Protein AF-A0A6F9B0Q9-F1 (afdb_monomer_lite)

pLDDT: mean 73.8, std 18.07, range [35.25, 91.25]

Secondary structure (DSSP, 8-state):
------------------TT--S-HHHHHHHHHHS-GGGHHHHHHHTT--HHHHHHHHT-TT--HHHHHHHHHHHHHHSTT--HHHHHHHHHHTT-HHHHHHHHHHHHHHHHHHHHHTTSSS-----------

Structure (mmCIF, N/CA/C/O backbone):
data_AF-A0A6F9B0Q9-F1
#
_entry.id   AF-A0A6F9B0Q9-F1
#
loop_
_atom_site.group_PDB
_atom_site.id
_atom_site.type_symbol
_atom_site.label_atom_id
_atom_site.label_alt_id
_atom_site.label_comp_id
_atom_site.label_asym_id
_atom_site.label_entity_id
_atom_site.label_seq_id
_atom_site.pd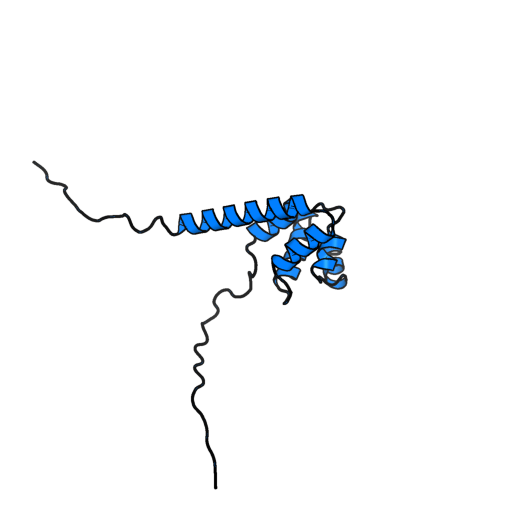bx_PDB_ins_code
_atom_site.Cartn_x
_atom_site.Cartn_y
_atom_site.Cartn_z
_atom_site.occupancy
_atom_site.B_iso_or_equiv
_atom_site.auth_seq_id
_atom_site.auth_comp_id
_atom_site.auth_asym_id
_atom_site.auth_atom_id
_atom_site.pdbx_PDB_model_num
ATOM 1 N N . MET A 1 1 ? -54.935 -22.587 -15.306 1.00 38.97 1 MET A N 1
ATOM 2 C CA . MET A 1 1 ? -53.515 -22.990 -15.355 1.00 38.97 1 MET A CA 1
ATOM 3 C C . MET A 1 1 ? -52.689 -21.722 -15.354 1.00 38.97 1 MET A C 1
ATOM 5 O O . MET A 1 1 ? -53.060 -20.771 -16.025 1.00 38.97 1 MET A O 1
ATOM 9 N N . SER A 1 2 ? -51.695 -21.694 -14.479 1.00 49.94 2 SER A N 1
ATOM 10 C CA . SER A 1 2 ? -50.863 -20.559 -14.080 1.00 49.94 2 SER A CA 1
ATOM 11 C C . SER A 1 2 ? -50.251 -19.792 -15.252 1.00 49.94 2 SER A C 1
ATOM 13 O O . SER A 1 2 ? -49.892 -20.426 -16.235 1.00 49.94 2 SER A O 1
ATOM 15 N N . PHE A 1 3 ? -50.018 -18.486 -15.082 1.00 36.66 3 PHE A N 1
ATOM 16 C CA . PHE A 1 3 ? -48.670 -17.908 -15.208 1.00 36.66 3 PHE A CA 1
ATOM 17 C C . PHE A 1 3 ? -48.650 -16.441 -14.729 1.00 36.66 3 PHE A C 1
ATOM 19 O O . PHE A 1 3 ? -49.258 -15.567 -15.338 1.00 36.66 3 PHE A O 1
ATOM 26 N N . PHE A 1 4 ? -47.938 -16.182 -13.626 1.00 43.59 4 PHE A N 1
ATOM 27 C CA . PHE A 1 4 ? -47.299 -14.881 -13.355 1.00 43.59 4 PHE A CA 1
ATOM 28 C C . PHE A 1 4 ? -46.273 -14.605 -14.468 1.00 43.59 4 PHE A C 1
ATOM 30 O O . PHE A 1 4 ? -45.695 -15.571 -14.970 1.00 43.59 4 PHE A O 1
ATOM 37 N N . PRO A 1 5 ? -46.007 -13.345 -14.866 1.00 49.09 5 PRO A N 1
ATOM 38 C CA . PRO A 1 5 ? -44.968 -12.526 -14.200 1.00 49.09 5 PRO A CA 1
ATOM 39 C C . PRO A 1 5 ? -45.280 -11.006 -14.306 1.00 49.09 5 PRO A C 1
ATOM 41 O O . PRO A 1 5 ? -46.265 -10.626 -14.919 1.00 49.09 5 PRO A O 1
ATOM 44 N N . ALA A 1 6 ? -44.560 -10.006 -13.805 1.00 41.78 6 ALA A N 1
ATOM 45 C CA . ALA A 1 6 ? -43.428 -9.804 -12.909 1.00 41.78 6 ALA A CA 1
ATOM 46 C C . ALA A 1 6 ? -43.454 -8.289 -12.584 1.00 41.78 6 ALA A C 1
ATOM 48 O O . ALA A 1 6 ? -43.570 -7.469 -13.491 1.00 41.78 6 ALA A O 1
ATOM 49 N N . PHE A 1 7 ? -43.324 -7.906 -11.316 1.00 43.19 7 PHE A N 1
ATOM 50 C CA . PHE A 1 7 ? -42.788 -6.596 -10.914 1.00 43.19 7 PHE A CA 1
ATOM 51 C C . PHE A 1 7 ? -41.379 -6.843 -10.348 1.00 43.19 7 PHE A C 1
ATOM 53 O O . PHE A 1 7 ? -41.145 -7.922 -9.804 1.00 43.19 7 PHE A O 1
ATOM 60 N N . PRO A 1 8 ? -40.479 -5.851 -10.291 1.00 48.47 8 PRO A N 1
ATOM 61 C CA . PRO A 1 8 ? -40.206 -4.790 -11.254 1.00 48.47 8 PRO A CA 1
ATOM 62 C C . PRO A 1 8 ? -38.716 -4.810 -11.643 1.00 48.47 8 PRO A C 1
ATOM 64 O O . PRO A 1 8 ? -37.844 -4.843 -10.777 1.00 48.47 8 PRO A O 1
ATOM 67 N N . LEU A 1 9 ? -38.378 -4.677 -12.924 1.00 39.47 9 LEU A N 1
ATOM 68 C CA . LEU A 1 9 ? -37.026 -4.227 -13.264 1.00 39.47 9 LEU A CA 1
ATOM 69 C C . LEU A 1 9 ? -37.018 -2.704 -13.170 1.00 39.47 9 LEU A C 1
ATOM 71 O O . LEU A 1 9 ? -37.205 -1.995 -14.154 1.00 39.47 9 LEU A O 1
ATOM 75 N N . SER A 1 10 ? -36.811 -2.208 -11.948 1.00 46.41 10 SER A N 1
ATOM 76 C CA . SER A 1 10 ? -36.235 -0.883 -11.738 1.00 46.41 10 SER A CA 1
ATOM 77 C C . SER A 1 10 ? -34.803 -0.928 -12.264 1.00 46.41 10 SER A C 1
ATOM 79 O O . SER A 1 10 ? -33.835 -1.050 -11.519 1.00 46.41 10 SER A O 1
ATOM 81 N N . SER A 1 11 ? -34.655 -0.882 -13.584 1.00 45.56 11 SER A N 1
ATOM 82 C CA . SER A 1 11 ? -33.401 -0.531 -14.226 1.00 45.56 11 SER A CA 1
ATOM 83 C C . SER A 1 11 ? -33.267 0.986 -14.155 1.00 45.56 11 SER A C 1
ATOM 85 O O . SER A 1 11 ? -33.261 1.675 -15.174 1.00 45.56 11 SER A O 1
ATOM 87 N N . SER A 1 12 ? -33.155 1.518 -12.935 1.00 41.91 12 SER A N 1
ATOM 88 C CA . SER A 1 12 ? -32.348 2.715 -12.765 1.00 41.91 12 SER A CA 1
ATOM 89 C C . SER A 1 12 ? -30.922 2.242 -12.991 1.00 41.91 12 SER A C 1
ATOM 91 O O . SER A 1 12 ? -30.249 1.773 -12.081 1.00 41.91 12 SER A O 1
ATOM 93 N N . VAL A 1 13 ? -30.522 2.216 -14.260 1.00 53.50 13 VAL A N 1
ATOM 94 C CA . VAL A 1 13 ? -29.119 2.174 -14.632 1.00 53.50 13 VAL A CA 1
ATOM 95 C C . VAL A 1 13 ? -28.650 3.601 -14.383 1.00 53.50 13 VAL A C 1
ATOM 97 O O . VAL A 1 13 ? -28.965 4.474 -15.201 1.00 53.50 13 VAL A O 1
ATOM 100 N N . PRO A 1 14 ? -27.956 3.912 -13.272 1.00 43.44 14 PRO A N 1
ATOM 101 C CA . PRO A 1 14 ? -27.186 5.132 -13.254 1.00 43.44 14 PRO A CA 1
ATOM 102 C C . PRO A 1 14 ? -26.183 5.001 -14.396 1.00 43.44 14 PRO A C 1
ATOM 104 O O . PRO A 1 14 ? -25.298 4.147 -14.406 1.00 43.44 14 PRO A O 1
ATOM 107 N N . ARG A 1 15 ? -26.402 5.829 -15.415 1.00 38.91 15 ARG A N 1
ATOM 108 C CA . ARG A 1 15 ? -25.415 6.203 -16.417 1.00 38.91 15 ARG A CA 1
ATOM 109 C C . ARG A 1 15 ? -24.051 6.333 -15.737 1.00 38.91 15 ARG A C 1
ATOM 111 O O . ARG A 1 15 ? -23.873 7.259 -14.957 1.00 38.91 15 ARG A O 1
ATOM 118 N N . GLN A 1 16 ? -23.142 5.405 -16.043 1.00 43.97 16 GLN A N 1
ATOM 119 C CA . GLN A 1 16 ? -21.699 5.633 -16.185 1.00 43.97 16 GLN A CA 1
ATOM 120 C C . GLN A 1 16 ? -21.133 6.674 -15.199 1.00 43.97 16 GLN A C 1
ATOM 122 O O . GLN A 1 16 ? -20.600 7.698 -15.613 1.00 43.97 16 GLN A O 1
ATOM 127 N N . ASN A 1 17 ? -21.298 6.453 -13.895 1.00 35.25 17 ASN A N 1
ATOM 128 C CA . ASN A 1 17 ? -20.719 7.323 -12.881 1.00 35.25 17 ASN A CA 1
ATOM 129 C C . ASN A 1 17 ? -19.518 6.601 -12.286 1.00 35.25 17 ASN A C 1
ATOM 131 O O . ASN A 1 17 ? -19.690 5.867 -11.323 1.00 35.25 17 ASN A O 1
ATOM 135 N N . THR A 1 18 ? -18.349 6.763 -12.915 1.00 45.03 18 THR A N 1
ATOM 136 C CA . THR A 1 18 ? -17.032 6.724 -12.246 1.00 45.03 18 THR A CA 1
ATOM 137 C C . THR A 1 18 ? -16.857 5.616 -11.199 1.00 45.03 18 THR A C 1
ATOM 139 O O . THR A 1 18 ? -16.293 5.805 -10.126 1.00 45.03 18 THR A O 1
ATOM 142 N N . GLN A 1 19 ? -17.379 4.434 -11.498 1.00 37.66 19 GLN A N 1
ATOM 143 C CA . GLN A 1 19 ? -17.104 3.221 -10.759 1.00 37.66 19 GLN A CA 1
ATOM 144 C C . GLN A 1 19 ? -15.667 2.852 -11.163 1.00 37.66 19 GLN A C 1
ATOM 146 O O . GLN A 1 19 ? -15.366 2.895 -12.348 1.00 37.66 19 GLN A O 1
ATOM 151 N N . GLU A 1 20 ? -14.791 2.503 -10.218 1.00 44.31 20 GLU A N 1
ATOM 152 C CA . GLU A 1 20 ? -13.460 1.889 -10.453 1.00 44.31 20 GLU A CA 1
ATOM 153 C C . GLU A 1 20 ? -12.183 2.754 -10.360 1.00 44.31 20 GLU A C 1
ATOM 155 O O . GLU A 1 20 ? -11.095 2.221 -10.558 1.00 44.31 20 GLU A O 1
ATOM 160 N N . GLU A 1 21 ? -12.221 3.995 -9.863 1.00 51.00 21 GLU A N 1
ATOM 161 C CA . GLU A 1 21 ? -11.117 4.444 -8.986 1.00 51.00 21 GLU A CA 1
ATOM 162 C C . GLU A 1 21 ? -11.496 4.084 -7.550 1.00 51.00 21 GLU A C 1
ATOM 164 O O . GLU A 1 21 ? -11.835 4.931 -6.730 1.00 51.00 21 GLU A O 1
ATOM 169 N N . ARG A 1 22 ? -11.492 2.775 -7.246 1.00 64.31 22 ARG A N 1
ATOM 170 C CA . ARG A 1 22 ? -11.816 2.257 -5.903 1.00 64.31 22 ARG A CA 1
ATOM 171 C C . ARG A 1 22 ? -10.957 2.921 -4.816 1.00 64.31 22 ARG A C 1
ATOM 173 O O . ARG A 1 22 ? -11.384 3.009 -3.671 1.00 64.31 22 ARG A O 1
ATOM 180 N N . TRP A 1 23 ? -9.776 3.415 -5.195 1.00 78.25 23 TRP A N 1
ATOM 181 C CA . TRP A 1 23 ? -8.855 4.138 -4.332 1.00 78.25 23 TRP A CA 1
ATOM 182 C C . TRP A 1 23 ? -8.335 5.402 -5.038 1.00 78.25 23 TRP A C 1
ATOM 184 O O . TRP A 1 23 ? -7.853 5.292 -6.167 1.00 78.25 23 TRP A O 1
ATOM 194 N N . PRO A 1 24 ? -8.384 6.584 -4.391 1.00 82.44 24 PRO A N 1
ATOM 195 C CA . PRO A 1 24 ? -7.812 7.812 -4.938 1.00 82.44 24 PRO A CA 1
ATOM 196 C C . PRO A 1 24 ? -6.311 7.662 -5.199 1.00 82.44 24 PRO A C 1
ATOM 198 O O . PRO A 1 24 ? -5.605 7.043 -4.400 1.00 82.44 24 PRO A O 1
ATOM 201 N N . ALA A 1 25 ? -5.786 8.320 -6.236 1.00 85.00 25 ALA A N 1
ATOM 202 C CA . ALA A 1 25 ? -4.346 8.330 -6.512 1.00 85.00 25 ALA A CA 1
ATOM 203 C C . ALA A 1 25 ? -3.518 8.741 -5.280 1.00 85.00 25 ALA A C 1
ATOM 205 O O . ALA A 1 25 ? -2.493 8.127 -4.990 1.00 85.00 25 ALA A O 1
ATOM 206 N N . THR A 1 26 ? -3.998 9.712 -4.497 1.00 86.75 26 THR A N 1
ATOM 207 C CA . THR A 1 26 ? -3.345 10.158 -3.257 1.00 86.75 26 THR A CA 1
ATOM 208 C C . THR A 1 26 ? -3.198 9.038 -2.226 1.00 86.75 26 THR A C 1
ATOM 210 O O . THR A 1 26 ? -2.163 8.953 -1.571 1.00 86.75 26 THR A O 1
ATOM 213 N N . VAL A 1 27 ? -4.187 8.143 -2.123 1.00 87.56 27 VAL A N 1
ATOM 214 C CA . VAL A 1 27 ? -4.138 6.967 -1.239 1.00 87.56 27 VAL A CA 1
ATOM 215 C C . VAL A 1 27 ? -3.079 5.984 -1.723 1.00 87.56 27 VAL A C 1
ATOM 217 O O . VAL A 1 27 ? -2.268 5.515 -0.930 1.00 87.56 27 VAL A O 1
ATOM 220 N N . LEU A 1 28 ? -3.028 5.720 -3.031 1.00 88.75 28 LEU A N 1
ATOM 221 C CA . LEU A 1 28 ? -2.018 4.833 -3.613 1.00 88.75 28 LEU A CA 1
ATOM 222 C C . LEU A 1 28 ? -0.602 5.377 -3.379 1.00 88.75 28 LEU A C 1
ATOM 224 O O . LEU A 1 28 ? 0.273 4.638 -2.938 1.00 88.75 28 LEU A O 1
ATOM 228 N N . TYR A 1 29 ? -0.377 6.675 -3.595 1.00 89.12 29 TYR A N 1
ATOM 229 C CA . TYR A 1 29 ? 0.918 7.301 -3.322 1.00 89.12 29 TYR A CA 1
ATOM 230 C C . TYR A 1 29 ? 1.290 7.295 -1.840 1.00 89.12 29 TYR A C 1
ATOM 232 O O . TYR A 1 29 ? 2.469 7.133 -1.529 1.00 89.12 29 TYR A O 1
ATOM 240 N N . ALA A 1 30 ? 0.320 7.453 -0.935 1.00 90.69 30 ALA A N 1
ATOM 241 C CA . ALA A 1 30 ? 0.567 7.312 0.495 1.00 90.69 30 ALA A CA 1
ATOM 242 C C . ALA A 1 30 ? 1.080 5.899 0.809 1.00 90.69 30 ALA A C 1
ATOM 244 O O . ALA A 1 30 ? 2.142 5.758 1.404 1.00 90.69 30 ALA A O 1
ATOM 245 N N . ILE A 1 31 ? 0.428 4.852 0.291 1.00 89.88 31 ILE A N 1
ATOM 246 C CA . ILE A 1 31 ? 0.884 3.463 0.474 1.00 89.88 31 ILE A CA 1
ATOM 247 C C . ILE A 1 31 ? 2.312 3.272 -0.068 1.00 89.88 31 ILE A C 1
ATOM 249 O O . ILE A 1 31 ? 3.151 2.690 0.612 1.00 89.88 31 ILE A O 1
ATOM 253 N N . ILE A 1 32 ? 2.627 3.792 -1.259 1.00 90.31 32 ILE A N 1
ATOM 254 C CA . ILE A 1 32 ? 3.979 3.684 -1.849 1.00 90.31 32 ILE A CA 1
ATOM 255 C C . ILE A 1 32 ? 5.039 4.347 -0.964 1.00 90.31 32 ILE A C 1
ATOM 257 O O . ILE A 1 32 ? 6.153 3.839 -0.856 1.00 90.31 32 ILE A O 1
ATOM 261 N N . LYS A 1 33 ? 4.712 5.487 -0.349 1.00 88.94 33 LYS A N 1
ATOM 262 C CA . LYS A 1 33 ? 5.636 6.214 0.531 1.00 88.94 33 LYS A CA 1
ATOM 263 C C . LYS A 1 33 ? 5.872 5.487 1.849 1.00 88.94 33 LYS A C 1
ATOM 265 O O . LYS A 1 33 ? 7.006 5.463 2.319 1.00 88.94 33 LYS A O 1
ATOM 270 N N . GLU A 1 34 ? 4.828 4.887 2.411 1.00 89.00 34 GLU A N 1
ATOM 271 C CA . GLU A 1 34 ? 4.909 4.201 3.700 1.00 89.00 34 GLU A CA 1
ATOM 272 C C . GLU A 1 34 ? 5.543 2.804 3.592 1.00 89.00 34 GLU A C 1
ATOM 274 O O . GLU A 1 34 ? 6.167 2.330 4.545 1.00 89.00 34 GLU A O 1
ATOM 279 N N . VAL A 1 35 ? 5.422 2.123 2.444 1.00 87.88 35 VAL A N 1
ATOM 280 C CA . VAL A 1 35 ? 5.928 0.752 2.270 1.00 87.88 35 VAL A CA 1
ATOM 281 C C . VAL A 1 35 ? 7.357 0.731 1.712 1.00 87.88 35 VAL A C 1
ATOM 283 O O . VAL A 1 35 ? 7.609 1.189 0.597 1.00 87.88 35 VAL A O 1
ATOM 286 N N . PRO A 1 36 ? 8.323 0.111 2.416 1.00 85.31 36 PRO A N 1
ATOM 287 C CA . PRO A 1 36 ? 9.700 0.039 1.948 1.00 85.31 36 PRO A CA 1
ATOM 288 C C . PRO A 1 36 ? 9.851 -0.879 0.726 1.00 85.31 36 PRO A C 1
ATOM 290 O O . PRO A 1 36 ? 9.427 -2.037 0.732 1.00 85.31 36 PRO A O 1
ATOM 293 N N . LEU A 1 37 ? 10.594 -0.412 -0.285 1.00 82.56 37 LEU A N 1
ATOM 294 C CA . LEU A 1 37 ? 10.771 -1.126 -1.561 1.00 82.56 37 LEU A CA 1
ATOM 295 C C . LEU A 1 37 ? 11.375 -2.526 -1.411 1.00 82.56 37 LEU A C 1
ATOM 297 O O . LEU A 1 37 ? 11.072 -3.421 -2.196 1.00 82.56 37 LEU A O 1
ATOM 301 N N . ARG A 1 38 ? 12.198 -2.732 -0.373 1.00 83.44 38 ARG A N 1
ATOM 302 C CA . ARG A 1 38 ? 12.819 -4.031 -0.064 1.00 83.44 38 ARG A CA 1
ATOM 303 C C . ARG A 1 38 ? 11.791 -5.129 0.204 1.00 83.44 38 ARG A C 1
ATOM 305 O O . ARG A 1 38 ? 12.075 -6.286 -0.076 1.00 83.44 38 ARG A O 1
ATOM 312 N N . ARG A 1 39 ? 10.621 -4.771 0.744 1.00 84.88 39 ARG A N 1
ATOM 313 C CA . ARG A 1 39 ? 9.553 -5.714 1.103 1.00 84.88 39 ARG A CA 1
ATOM 314 C C . ARG A 1 39 ? 8.309 -5.583 0.214 1.00 84.88 39 ARG A C 1
ATOM 316 O O . ARG A 1 39 ? 7.308 -6.247 0.448 1.00 84.88 39 ARG A O 1
ATOM 323 N N . TRP A 1 40 ? 8.375 -4.776 -0.843 1.00 85.00 40 TRP A N 1
ATOM 324 C CA . TRP A 1 40 ? 7.244 -4.480 -1.727 1.00 85.00 40 TRP A CA 1
ATOM 325 C C . TRP A 1 40 ? 6.607 -5.726 -2.364 1.00 85.00 40 TRP A C 1
ATOM 327 O O . TRP A 1 40 ? 5.387 -5.858 -2.392 1.00 85.00 40 TRP A O 1
ATOM 337 N N . LYS A 1 41 ? 7.425 -6.678 -2.831 1.00 84.19 41 LYS A N 1
ATOM 338 C CA . LYS A 1 41 ? 6.923 -7.919 -3.449 1.00 84.19 41 LYS A CA 1
ATOM 339 C C . LYS A 1 41 ? 6.157 -8.799 -2.460 1.00 84.19 41 LYS A C 1
ATOM 341 O O . LYS A 1 41 ? 5.129 -9.365 -2.811 1.00 84.19 41 LYS A O 1
ATOM 346 N N . GLU A 1 42 ? 6.644 -8.891 -1.224 1.00 88.31 42 GLU A N 1
ATOM 347 C CA . GLU A 1 42 ? 5.977 -9.637 -0.152 1.00 88.31 42 GLU A CA 1
ATOM 348 C C . GLU A 1 42 ? 4.631 -8.991 0.202 1.00 88.31 42 GLU A C 1
ATOM 350 O O . GLU A 1 42 ? 3.616 -9.679 0.279 1.00 88.31 42 GLU A O 1
ATOM 355 N N . PHE A 1 43 ? 4.604 -7.660 0.299 1.00 89.25 43 PHE A N 1
ATOM 356 C CA . PHE A 1 43 ? 3.384 -6.892 0.535 1.00 89.25 43 PHE A CA 1
ATOM 357 C C . PHE A 1 43 ? 2.320 -7.130 -0.547 1.00 89.25 43 PHE A C 1
ATOM 359 O O . PHE A 1 43 ? 1.176 -7.452 -0.238 1.00 89.25 43 PHE A O 1
ATOM 366 N N . LEU A 1 44 ? 2.693 -7.048 -1.825 1.00 87.06 44 LEU A N 1
ATOM 367 C CA . LEU A 1 44 ? 1.767 -7.281 -2.939 1.00 87.06 44 LEU A CA 1
ATOM 368 C C . LEU A 1 44 ? 1.227 -8.712 -2.986 1.00 87.06 44 LEU A C 1
ATOM 370 O O . LEU A 1 44 ? 0.068 -8.927 -3.342 1.00 87.06 44 LEU A O 1
ATOM 374 N N . ARG A 1 45 ? 2.049 -9.687 -2.591 1.00 86.94 45 ARG A N 1
ATOM 375 C CA . ARG A 1 45 ? 1.625 -11.082 -2.481 1.00 86.94 45 ARG A CA 1
ATOM 376 C C . ARG A 1 45 ? 0.558 -11.263 -1.400 1.00 86.94 45 ARG A C 1
ATOM 378 O O . ARG A 1 45 ? -0.389 -12.014 -1.614 1.00 86.94 45 ARG A O 1
ATOM 385 N N . LEU A 1 46 ? 0.674 -10.550 -0.275 1.00 88.25 46 LEU A N 1
ATOM 386 C CA . LEU A 1 46 ? -0.355 -10.527 0.776 1.00 88.25 46 LEU A CA 1
ATOM 387 C C . LEU A 1 46 ? -1.643 -9.848 0.302 1.00 88.25 46 LEU A C 1
ATOM 389 O O . LEU A 1 46 ? -2.734 -10.321 0.603 1.00 88.25 46 LEU A O 1
ATOM 393 N N . LEU A 1 47 ? -1.520 -8.809 -0.524 1.00 86.69 47 LEU A N 1
ATOM 394 C CA . LEU A 1 47 ? -2.646 -8.171 -1.207 1.00 86.69 47 LEU A CA 1
ATOM 395 C C . LEU A 1 47 ? -3.279 -9.036 -2.315 1.00 86.69 47 LEU A C 1
ATOM 397 O O . LEU A 1 47 ? -4.163 -8.569 -3.033 1.00 86.69 47 LEU A O 1
ATOM 401 N N . SER A 1 48 ? -2.846 -10.294 -2.464 1.00 84.19 48 SER A N 1
ATOM 402 C CA . SER A 1 48 ? -3.307 -11.231 -3.494 1.00 84.19 48 SER A CA 1
ATOM 403 C C . SER A 1 48 ? -3.125 -10.713 -4.925 1.00 84.19 48 SER A C 1
ATOM 405 O O . SER A 1 48 ? -3.873 -11.091 -5.829 1.00 84.19 48 SER A O 1
ATOM 407 N N . VAL A 1 49 ? -2.116 -9.866 -5.158 1.00 82.38 49 VAL A N 1
ATOM 408 C CA . VAL A 1 49 ? -1.722 -9.479 -6.514 1.00 82.38 49 VAL A CA 1
ATOM 409 C C . VAL A 1 49 ? -0.916 -10.632 -7.112 1.00 82.38 49 VAL A C 1
ATOM 411 O O . VAL A 1 49 ? 0.137 -10.975 -6.571 1.00 82.38 49 VAL A O 1
ATOM 414 N N 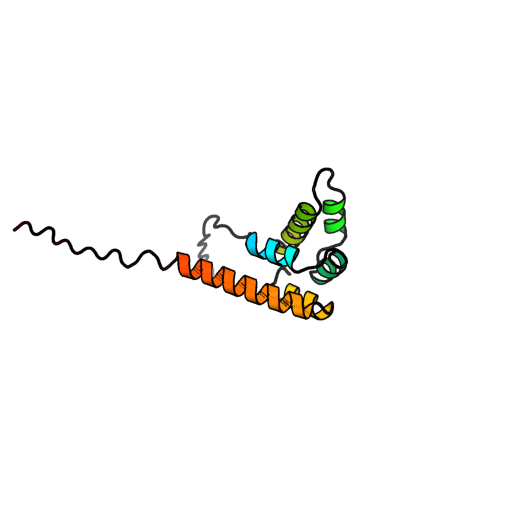. PRO A 1 50 ? -1.382 -11.266 -8.201 1.00 79.94 50 PRO A N 1
ATOM 415 C CA . PRO A 1 50 ? -0.705 -12.429 -8.758 1.00 79.94 50 PRO A CA 1
ATOM 416 C C . PRO A 1 50 ? 0.670 -12.043 -9.310 1.00 79.94 50 PRO A C 1
ATOM 418 O O . PRO A 1 50 ? 0.786 -11.055 -10.041 1.00 79.94 50 PRO A O 1
ATOM 421 N N . ASP A 1 51 ? 1.688 -12.868 -9.045 1.00 81.19 51 ASP A N 1
ATOM 422 C CA . ASP A 1 51 ? 3.069 -12.637 -9.496 1.00 81.19 51 ASP A CA 1
ATOM 423 C C . ASP A 1 51 ? 3.138 -12.387 -11.007 1.00 81.19 51 ASP A C 1
ATOM 425 O O . ASP A 1 51 ? 3.816 -11.470 -11.450 1.00 81.19 51 ASP A O 1
ATOM 429 N N . ARG A 1 52 ? 2.309 -13.086 -11.793 1.00 82.94 52 ARG A N 1
ATOM 430 C CA . ARG A 1 52 ? 2.193 -12.885 -13.246 1.00 82.94 52 ARG A CA 1
ATOM 431 C C . ARG A 1 52 ? 1.884 -11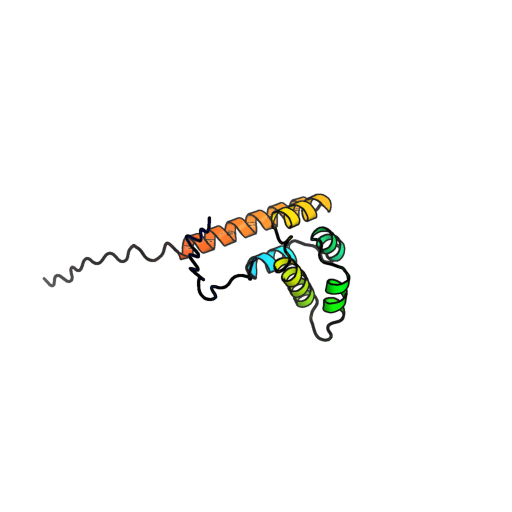.430 -13.636 1.00 82.94 52 ARG A C 1
ATOM 433 O O . ARG A 1 52 ? 2.339 -10.962 -14.678 1.00 82.94 52 ARG A O 1
ATOM 440 N N . GLN A 1 53 ? 1.066 -10.721 -12.855 1.00 81.50 53 GLN A N 1
ATOM 441 C CA . GLN A 1 53 ? 0.777 -9.306 -13.105 1.00 81.50 53 GLN A CA 1
ATOM 442 C C . GLN A 1 53 ? 1.930 -8.404 -12.658 1.00 81.50 53 GLN A C 1
ATOM 444 O O . GLN A 1 53 ? 2.243 -7.440 -13.354 1.00 81.50 53 GLN A O 1
ATOM 449 N N . LEU A 1 54 ? 2.594 -8.745 -11.552 1.00 83.06 54 LEU A N 1
ATOM 450 C CA . LEU A 1 54 ? 3.783 -8.036 -11.076 1.00 83.06 54 LEU A CA 1
ATOM 451 C C . LEU A 1 54 ? 4.925 -8.124 -12.089 1.00 83.06 54 LEU A C 1
ATOM 453 O O . LEU A 1 54 ? 5.468 -7.097 -12.485 1.00 83.06 54 LEU A O 1
ATOM 457 N N . GLU A 1 55 ? 5.215 -9.329 -12.576 1.00 85.38 55 GLU A N 1
ATOM 458 C CA . GLU A 1 55 ? 6.228 -9.591 -13.598 1.00 85.38 55 GLU A CA 1
ATOM 459 C C . GLU A 1 55 ? 5.956 -8.787 -14.870 1.00 85.38 55 GLU A C 1
ATOM 461 O O . GLU A 1 55 ? 6.872 -8.206 -15.444 1.00 85.38 55 GLU A O 1
ATOM 466 N N . ARG A 1 56 ? 4.688 -8.682 -15.291 1.00 85.88 56 ARG A N 1
ATOM 467 C CA . ARG A 1 56 ? 4.307 -7.898 -16.472 1.00 85.88 56 ARG A CA 1
ATOM 468 C C . ARG A 1 56 ? 4.622 -6.407 -16.315 1.00 85.88 56 ARG A C 1
ATOM 470 O O . ARG A 1 56 ? 5.089 -5.802 -17.273 1.00 85.88 56 ARG A O 1
ATOM 477 N N . VAL A 1 57 ? 4.378 -5.834 -15.135 1.00 85.38 57 VAL A N 1
ATOM 478 C CA . VAL A 1 57 ? 4.699 -4.427 -14.828 1.00 85.38 57 VAL A CA 1
ATOM 479 C C . VAL A 1 57 ? 6.211 -4.226 -14.655 1.00 85.38 57 VAL A C 1
ATOM 481 O O . VAL A 1 57 ? 6.758 -3.204 -15.064 1.00 85.38 57 VAL A O 1
ATOM 484 N N . GLU A 1 58 ? 6.927 -5.199 -14.082 1.00 82.88 58 GLU A N 1
ATOM 485 C CA . GLU A 1 58 ? 8.392 -5.148 -13.967 1.00 82.88 58 GLU A CA 1
ATOM 486 C C . GLU A 1 58 ? 9.090 -5.182 -15.327 1.00 82.88 58 GLU A C 1
ATOM 488 O O . GLU A 1 58 ? 10.061 -4.450 -15.532 1.00 82.88 58 GLU A O 1
ATOM 493 N N . LEU A 1 59 ? 8.568 -5.989 -16.252 1.00 83.12 59 LEU A N 1
ATOM 494 C CA . LEU A 1 59 ? 9.083 -6.141 -17.608 1.00 83.12 59 LEU A CA 1
ATOM 495 C C . LEU A 1 59 ? 8.755 -4.957 -18.523 1.00 83.12 59 LEU A C 1
ATOM 497 O O . LEU A 1 59 ? 9.279 -4.924 -19.635 1.00 83.12 59 LEU A O 1
ATOM 501 N N . GLU A 1 60 ? 7.926 -3.995 -18.095 1.00 81.75 60 GLU A N 1
ATOM 502 C CA . GLU A 1 60 ? 7.605 -2.840 -18.933 1.00 81.75 60 GLU A CA 1
ATOM 503 C C . GLU A 1 60 ? 8.845 -1.933 -19.101 1.00 81.75 60 GLU A C 1
ATOM 505 O O . GLU A 1 60 ? 9.365 -1.375 -18.116 1.00 81.75 60 GLU A O 1
ATOM 510 N N . PRO A 1 61 ? 9.377 -1.804 -20.333 1.00 70.38 61 PRO A N 1
ATOM 511 C CA . PRO A 1 61 ? 10.584 -1.035 -20.579 1.00 70.38 61 PRO A CA 1
ATOM 512 C C . PRO A 1 61 ? 10.270 0.465 -20.577 1.00 70.38 61 PRO A C 1
ATOM 514 O O . PRO A 1 61 ? 9.314 0.916 -21.196 1.00 70.38 61 PRO A O 1
ATOM 517 N N . GLY A 1 62 ? 11.113 1.260 -19.915 1.00 77.56 62 GLY A N 1
ATOM 518 C CA . GLY A 1 62 ? 10.990 2.726 -19.897 1.00 77.56 62 GLY A CA 1
ATOM 519 C C . GLY A 1 62 ? 10.223 3.306 -18.706 1.00 77.56 62 GLY A C 1
ATOM 520 O O . GLY A 1 62 ? 10.201 4.522 -18.541 1.00 77.56 62 GLY A O 1
ATOM 521 N N . ILE A 1 63 ? 9.669 2.464 -17.830 1.00 81.88 63 ILE A N 1
ATOM 522 C CA . ILE A 1 63 ? 8.967 2.912 -16.623 1.00 81.88 63 ILE A CA 1
ATOM 523 C C . ILE A 1 63 ? 9.920 2.992 -15.418 1.00 81.88 63 ILE A C 1
ATOM 525 O O . ILE A 1 63 ? 10.721 2.088 -15.161 1.00 81.88 63 ILE A O 1
ATOM 529 N N . GLY A 1 64 ? 9.851 4.097 -14.667 1.00 82.62 64 GLY A N 1
ATOM 530 C CA . GLY A 1 64 ? 10.628 4.303 -13.440 1.00 82.62 64 GLY A CA 1
ATOM 531 C C . GLY A 1 64 ? 10.152 3.428 -12.272 1.00 82.62 64 GLY A C 1
ATOM 532 O O . GLY A 1 64 ? 9.029 2.931 -12.260 1.00 82.62 64 GLY A O 1
ATOM 533 N N . SER A 1 65 ? 10.985 3.254 -11.241 1.00 82.12 65 SER A N 1
ATOM 534 C CA . SER A 1 65 ? 10.656 2.391 -10.088 1.00 82.12 65 SER A CA 1
ATOM 535 C C . SER A 1 65 ? 9.369 2.798 -9.358 1.00 82.12 65 SER A C 1
ATOM 537 O O . SER A 1 65 ? 8.602 1.929 -8.954 1.00 82.12 65 SER A O 1
ATOM 539 N N . MET A 1 66 ? 9.117 4.103 -9.227 1.00 84.62 66 MET A N 1
ATOM 540 C CA . MET A 1 66 ? 7.907 4.638 -8.589 1.00 84.62 66 MET A CA 1
ATOM 541 C C . MET A 1 66 ? 6.650 4.370 -9.423 1.00 84.62 66 MET A C 1
ATOM 543 O O . MET A 1 66 ? 5.622 3.964 -8.889 1.00 84.62 66 MET A O 1
ATOM 547 N N . GLU A 1 67 ? 6.748 4.540 -10.739 1.00 86.94 67 GLU A N 1
ATOM 548 C CA . GLU A 1 67 ? 5.625 4.319 -11.648 1.00 86.94 67 GLU A CA 1
ATOM 549 C C . GLU A 1 67 ? 5.253 2.829 -11.720 1.00 86.94 67 GLU A C 1
ATOM 551 O O . GLU A 1 67 ? 4.074 2.487 -11.690 1.00 86.94 67 GLU A O 1
ATOM 556 N N . ARG A 1 68 ? 6.235 1.915 -11.662 1.00 87.81 68 ARG A N 1
ATOM 557 C CA . ARG A 1 68 ? 5.954 0.474 -11.513 1.00 87.81 68 ARG A CA 1
ATOM 558 C C . ARG A 1 68 ? 5.151 0.169 -10.251 1.00 87.81 68 ARG A C 1
ATOM 560 O O . ARG A 1 68 ? 4.189 -0.589 -10.303 1.00 87.81 68 ARG A O 1
ATOM 567 N N . GLN A 1 69 ? 5.533 0.748 -9.113 1.00 88.88 69 GLN A N 1
ATOM 568 C CA . GLN A 1 69 ? 4.830 0.529 -7.842 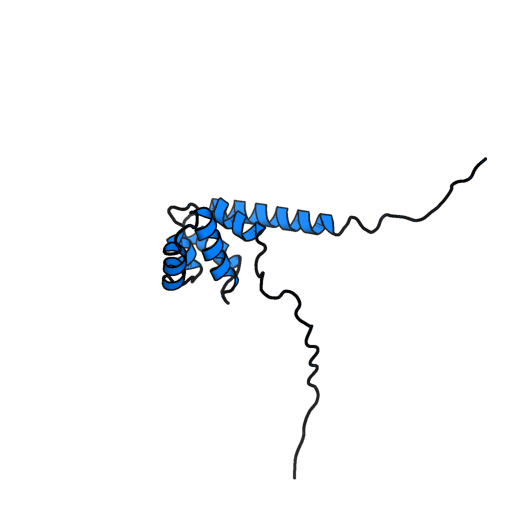1.00 88.88 69 GLN A CA 1
ATOM 569 C C . GLN A 1 69 ? 3.399 1.046 -7.907 1.00 88.88 69 GLN A C 1
ATOM 571 O O . GLN A 1 69 ? 2.476 0.352 -7.483 1.00 88.88 69 GLN A O 1
ATOM 576 N N . TYR A 1 70 ? 3.217 2.225 -8.500 1.00 88.62 70 TYR A N 1
ATOM 577 C CA . TYR A 1 70 ? 1.901 2.789 -8.751 1.00 88.62 70 TYR A CA 1
ATOM 578 C C . TYR A 1 70 ? 1.049 1.871 -9.626 1.00 88.62 70 TYR A C 1
ATOM 580 O O . TYR A 1 70 ? -0.069 1.538 -9.240 1.00 88.62 70 TYR A O 1
ATOM 588 N N . GLN A 1 71 ? 1.582 1.381 -10.746 1.00 87.75 71 GLN A N 1
ATOM 589 C CA . GLN A 1 71 ? 0.860 0.450 -11.609 1.00 87.75 71 GLN A CA 1
ATOM 590 C C . GLN A 1 71 ? 0.486 -0.856 -10.890 1.00 87.75 71 GLN A C 1
ATOM 592 O O . GLN A 1 71 ? -0.646 -1.317 -11.023 1.00 87.75 71 GLN A O 1
ATOM 597 N N . MET A 1 72 ? 1.382 -1.433 -10.081 1.00 88.75 72 MET A N 1
ATOM 598 C CA . MET A 1 72 ? 1.086 -2.641 -9.294 1.00 88.75 72 MET A CA 1
ATOM 599 C C . MET A 1 72 ? -0.061 -2.415 -8.300 1.00 88.75 72 MET A C 1
ATOM 601 O O . MET A 1 72 ? -0.983 -3.224 -8.212 1.00 88.75 72 MET A O 1
ATOM 605 N N . LEU A 1 73 ? -0.038 -1.290 -7.584 1.00 87.81 73 LEU A N 1
ATOM 606 C CA . LEU A 1 73 ? -1.112 -0.889 -6.671 1.00 87.81 73 LEU A CA 1
ATOM 607 C C . LEU A 1 73 ? -2.417 -0.587 -7.401 1.00 87.81 73 LEU A C 1
ATOM 609 O O . LEU A 1 73 ? -3.497 -0.870 -6.891 1.00 87.81 73 LEU A O 1
ATOM 613 N N . ARG A 1 74 ? -2.325 -0.019 -8.602 1.00 86.12 74 ARG A N 1
ATOM 614 C CA . ARG A 1 74 ? -3.482 0.247 -9.449 1.00 86.12 74 ARG A CA 1
ATOM 615 C C . ARG A 1 74 ? -4.120 -1.049 -9.942 1.00 86.12 74 ARG A C 1
ATOM 617 O O . ARG A 1 74 ? -5.332 -1.112 -10.097 1.00 86.12 74 ARG A O 1
ATOM 624 N N . LEU A 1 75 ? -3.339 -2.096 -10.186 1.00 84.44 75 LEU A N 1
ATOM 625 C CA . LEU A 1 75 ? -3.878 -3.422 -10.498 1.00 84.44 75 LEU A CA 1
ATOM 626 C C . LEU A 1 75 ? -4.559 -4.042 -9.278 1.00 84.44 75 LEU A C 1
ATOM 628 O O . LEU A 1 75 ? -5.660 -4.575 -9.400 1.00 84.44 75 LEU A O 1
ATOM 632 N N . TRP A 1 76 ? -3.950 -3.903 -8.096 1.00 86.19 76 TRP A N 1
ATOM 633 C CA . TRP A 1 76 ? -4.595 -4.291 -6.846 1.00 86.19 76 TRP A CA 1
ATOM 634 C C . TRP A 1 76 ? -5.927 -3.567 -6.653 1.00 86.19 76 TRP A C 1
ATOM 636 O O . TRP A 1 76 ? -6.913 -4.236 -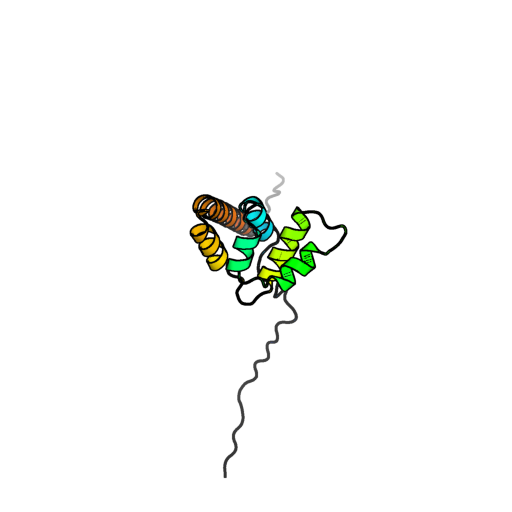6.377 1.00 86.19 76 TRP A O 1
ATOM 646 N N . SER A 1 77 ? -5.991 -2.245 -6.863 1.00 84.19 77 SER A N 1
ATOM 647 C CA . SER A 1 77 ? -7.202 -1.440 -6.637 1.00 84.19 77 SER A CA 1
ATOM 648 C C . SER A 1 77 ? -8.397 -1.858 -7.496 1.00 84.19 77 SER A C 1
ATOM 650 O O . SER A 1 77 ? -9.539 -1.682 -7.076 1.00 84.19 77 SER A O 1
ATOM 652 N N . GLN A 1 78 ? -8.138 -2.436 -8.669 1.00 80.38 78 GLN A N 1
ATOM 653 C CA . GLN A 1 78 ? -9.151 -2.975 -9.581 1.00 80.38 78 GLN A CA 1
ATOM 654 C C . GLN A 1 78 ? -9.611 -4.391 -9.188 1.00 80.38 78 GLN A C 1
ATOM 656 O O . GLN A 1 78 ? -10.643 -4.868 -9.657 1.00 80.38 78 GLN A O 1
ATOM 661 N N . GLY A 1 79 ? -8.858 -5.087 -8.332 1.00 75.81 79 GLY A N 1
ATOM 662 C CA . GLY A 1 79 ? -9.171 -6.440 -7.891 1.00 75.81 79 GLY A CA 1
ATOM 663 C C . GLY A 1 79 ? -10.332 -6.495 -6.888 1.00 75.81 79 GLY A C 1
ATOM 664 O O . GLY A 1 79 ? -10.539 -5.561 -6.111 1.00 75.81 79 GLY A O 1
ATOM 665 N N . PRO A 1 80 ? -11.079 -7.613 -6.816 1.00 69.00 80 PRO A N 1
ATOM 666 C CA . PRO A 1 80 ? -12.195 -7.766 -5.881 1.00 69.00 80 PRO A CA 1
ATOM 667 C C . PRO A 1 80 ? -11.756 -7.677 -4.410 1.00 69.00 80 PRO A C 1
ATOM 669 O O . PRO A 1 80 ? -12.519 -7.156 -3.600 1.00 69.00 80 PRO A O 1
ATOM 672 N N . ALA A 1 81 ? -10.517 -8.076 -4.100 1.00 68.44 81 ALA A N 1
ATOM 673 C CA . ALA A 1 81 ? -9.894 -8.040 -2.771 1.00 68.44 81 ALA A CA 1
ATOM 674 C C . ALA A 1 81 ? -9.260 -6.680 -2.394 1.00 68.44 81 ALA A C 1
ATOM 676 O O . ALA A 1 81 ? -8.449 -6.599 -1.477 1.00 68.44 81 ALA A O 1
ATOM 677 N N . ALA A 1 82 ? -9.572 -5.603 -3.119 1.00 76.12 82 ALA A N 1
ATOM 678 C CA . ALA A 1 82 ? -8.971 -4.298 -2.863 1.00 76.12 82 ALA A CA 1
ATOM 679 C C . ALA A 1 82 ? -9.600 -3.568 -1.666 1.00 76.12 82 ALA A C 1
ATOM 681 O O . ALA A 1 82 ? -10.427 -2.672 -1.851 1.00 76.12 82 ALA A O 1
ATOM 682 N N . GLY A 1 83 ? -9.211 -3.947 -0.448 1.00 83.31 83 GLY A N 1
ATOM 683 C CA . GLY A 1 83 ? -9.611 -3.306 0.804 1.00 83.31 83 GLY A CA 1
ATOM 684 C C . GLY A 1 83 ? -8.438 -2.672 1.560 1.00 83.31 83 GLY A C 1
ATOM 685 O O . GLY A 1 83 ? -7.382 -3.280 1.707 1.00 83.31 83 GLY A O 1
ATOM 686 N N . LEU A 1 84 ? -8.624 -1.480 2.145 1.00 84.12 84 LEU A N 1
ATOM 687 C CA . LEU A 1 84 ? -7.639 -0.932 3.096 1.00 84.12 84 LEU A CA 1
ATOM 688 C C . LEU A 1 84 ? -7.409 -1.868 4.295 1.00 84.12 84 LEU A C 1
ATOM 690 O O . LEU A 1 84 ? -6.308 -1.909 4.833 1.00 84.12 84 LEU A O 1
ATOM 694 N N . GLY A 1 85 ? -8.415 -2.657 4.688 1.00 86.75 85 GLY A N 1
ATOM 695 C CA . GLY A 1 85 ? -8.270 -3.680 5.728 1.00 86.75 85 GLY A CA 1
ATOM 696 C C . GLY A 1 85 ? -7.182 -4.712 5.408 1.00 86.75 85 GLY A C 1
ATOM 697 O O . GLY A 1 85 ? -6.404 -5.068 6.295 1.00 86.75 85 GLY A O 1
ATOM 698 N N . ASP A 1 86 ? -7.068 -5.126 4.144 1.00 87.62 86 ASP A N 1
ATOM 699 C CA . ASP A 1 86 ? -6.029 -6.045 3.669 1.00 87.62 86 ASP A CA 1
ATOM 700 C C . ASP A 1 86 ? -4.652 -5.375 3.671 1.00 87.62 86 ASP A C 1
ATOM 702 O O . ASP A 1 86 ? -3.672 -5.984 4.095 1.00 87.62 86 ASP A O 1
ATOM 706 N N . VAL A 1 87 ? -4.583 -4.088 3.303 1.00 88.75 87 VAL A N 1
ATOM 707 C CA . VAL A 1 87 ? -3.357 -3.275 3.397 1.00 88.75 87 VAL A CA 1
ATOM 708 C C . VAL A 1 87 ? -2.863 -3.202 4.836 1.00 88.75 87 VAL A C 1
ATOM 710 O O . VAL A 1 87 ? -1.718 -3.558 5.108 1.00 88.75 87 VAL A O 1
ATOM 713 N N . TYR A 1 88 ? -3.714 -2.806 5.782 1.00 90.00 88 TYR A N 1
ATOM 714 C CA . TYR A 1 88 ? -3.320 -2.726 7.189 1.00 90.00 88 TYR A CA 1
ATOM 715 C C . TYR A 1 88 ? -2.931 -4.091 7.759 1.00 90.00 88 TYR A C 1
ATOM 717 O O . TYR A 1 88 ? -1.965 -4.185 8.519 1.00 90.00 88 TYR A O 1
ATOM 725 N N . SER A 1 89 ? -3.648 -5.150 7.379 1.00 90.25 89 SER A N 1
ATOM 726 C CA . SER A 1 89 ? -3.333 -6.518 7.801 1.00 90.25 89 SER A CA 1
ATOM 727 C C . SER A 1 89 ? -1.979 -6.971 7.259 1.00 90.25 89 SER A C 1
ATOM 729 O O . SER A 1 89 ? -1.168 -7.492 8.023 1.00 90.25 89 SER A O 1
ATOM 731 N N . ALA A 1 90 ? -1.689 -6.700 5.984 1.00 90.81 90 ALA A N 1
ATOM 732 C CA . ALA A 1 90 ? -0.409 -7.011 5.360 1.00 90.81 90 ALA A CA 1
ATOM 733 C C . ALA A 1 90 ? 0.748 -6.258 6.033 1.00 90.81 90 ALA A C 1
ATOM 735 O O . ALA A 1 90 ? 1.761 -6.862 6.377 1.00 90.81 90 ALA A O 1
ATOM 736 N N . LEU A 1 91 ? 0.578 -4.960 6.309 1.00 91.19 91 LEU A N 1
ATOM 737 C CA . LEU A 1 91 ? 1.589 -4.166 7.010 1.00 91.19 91 LEU A CA 1
ATOM 738 C C . LEU A 1 91 ? 1.859 -4.702 8.418 1.00 91.19 91 LEU A C 1
ATOM 740 O O . LEU A 1 91 ? 3.016 -4.860 8.799 1.00 91.19 91 LEU A O 1
ATOM 744 N N . ARG A 1 92 ? 0.815 -5.035 9.183 1.00 89.75 92 ARG A N 1
ATOM 745 C CA . ARG A 1 92 ? 0.973 -5.624 10.523 1.00 89.75 92 ARG A CA 1
ATOM 746 C C . ARG A 1 92 ? 1.656 -6.989 10.474 1.00 89.75 92 ARG A C 1
ATOM 748 O O . ARG A 1 92 ? 2.507 -7.258 11.313 1.00 89.75 92 ARG A O 1
ATOM 755 N N . TYR A 1 93 ? 1.318 -7.820 9.490 1.00 89.75 93 TYR A N 1
ATOM 756 C CA . TYR A 1 93 ? 1.926 -9.140 9.309 1.00 89.75 93 TYR A CA 1
ATOM 757 C C . TYR A 1 93 ? 3.431 -9.054 9.012 1.00 89.75 93 TYR A C 1
ATOM 759 O O . TYR A 1 93 ? 4.206 -9.895 9.454 1.00 89.75 93 TYR A O 1
ATOM 767 N N . MET A 1 94 ? 3.856 -8.008 8.303 1.00 88.69 94 MET A N 1
ATOM 768 C CA . MET A 1 94 ? 5.251 -7.783 7.916 1.00 88.69 94 MET A CA 1
ATOM 769 C C . MET A 1 94 ? 6.076 -7.018 8.964 1.00 88.69 94 MET A C 1
ATOM 771 O O . MET A 1 94 ? 7.165 -6.538 8.641 1.00 88.69 94 MET A O 1
ATOM 775 N N . ASP A 1 95 ? 5.560 -6.871 10.189 1.00 88.06 95 ASP A N 1
ATOM 776 C CA . ASP A 1 95 ? 6.149 -6.057 11.266 1.00 88.06 95 ASP A CA 1
ATOM 777 C C . ASP A 1 95 ? 6.258 -4.553 10.914 1.00 88.06 95 ASP A C 1
ATOM 779 O O . ASP A 1 95 ? 6.993 -3.781 11.521 1.00 88.06 95 ASP A O 1
ATOM 783 N N . LEU A 1 96 ? 5.472 -4.094 9.933 1.00 88.38 96 LEU A N 1
ATOM 784 C CA . LEU A 1 96 ? 5.362 -2.696 9.497 1.00 88.38 96 LEU A CA 1
ATOM 785 C C . LEU A 1 96 ? 4.160 -1.996 10.151 1.00 88.38 96 LEU A C 1
ATOM 787 O O . LEU A 1 96 ? 3.511 -1.134 9.554 1.00 88.38 96 LEU A O 1
ATOM 791 N N . ALA A 1 97 ? 3.848 -2.344 11.401 1.00 87.44 97 ALA A N 1
ATOM 792 C CA . ALA A 1 97 ? 2.728 -1.754 12.137 1.00 87.44 97 ALA A CA 1
ATOM 793 C C . ALA A 1 97 ? 2.880 -0.231 12.349 1.00 87.44 97 ALA A C 1
ATOM 795 O O . ALA A 1 97 ? 1.875 0.476 12.455 1.00 87.44 97 ALA A O 1
ATOM 796 N N . GLY A 1 98 ? 4.119 0.279 12.371 1.00 88.44 98 GLY A N 1
ATOM 797 C CA . GLY A 1 98 ? 4.408 1.717 12.377 1.00 88.44 98 GLY A CA 1
ATOM 798 C C . GLY A 1 98 ? 3.969 2.409 11.082 1.00 88.44 98 GLY A C 1
ATOM 799 O O . GLY A 1 98 ? 3.262 3.411 11.140 1.00 88.44 98 GLY A O 1
ATOM 800 N N . CYS A 1 99 ? 4.294 1.826 9.922 1.00 89.44 99 CYS A N 1
ATOM 801 C CA . CYS A 1 99 ? 3.844 2.308 8.610 1.00 89.44 99 CYS A CA 1
ATOM 802 C C . CYS A 1 99 ? 2.316 2.254 8.485 1.00 89.44 99 CYS A C 1
ATOM 804 O O . CYS A 1 99 ? 1.709 3.144 7.903 1.00 89.44 99 CYS A O 1
ATOM 806 N N . ALA A 1 100 ? 1.675 1.231 9.062 1.00 89.31 100 ALA A N 1
ATOM 807 C CA . ALA A 1 100 ? 0.217 1.124 9.067 1.00 89.31 100 ALA A CA 1
ATOM 808 C C . ALA A 1 100 ? -0.453 2.290 9.808 1.00 89.31 100 ALA A C 1
ATOM 810 O O . ALA A 1 100 ? -1.428 2.841 9.305 1.00 89.31 100 ALA A O 1
ATOM 811 N N . HIS A 1 101 ? 0.077 2.682 10.973 1.00 90.81 101 HIS A N 1
ATOM 812 C CA . HIS A 1 101 ? -0.434 3.838 11.717 1.00 90.81 101 HIS A CA 1
ATOM 813 C C . HIS A 1 101 ? -0.212 5.151 10.965 1.00 90.81 101 HIS A C 1
ATOM 815 O O . HIS A 1 101 ? -1.133 5.955 10.887 1.00 90.81 101 HIS A O 1
ATOM 821 N N . GLN A 1 102 ? 0.976 5.353 10.385 1.00 91.25 102 GLN A N 1
ATOM 822 C CA . GLN A 1 102 ? 1.280 6.552 9.592 1.00 91.25 102 GLN A CA 1
ATOM 823 C C . GLN A 1 102 ? 0.372 6.666 8.365 1.00 91.25 102 GLN A C 1
ATOM 825 O O . GLN A 1 102 ? -0.187 7.728 8.097 1.00 91.25 102 GLN A O 1
ATOM 830 N N . LEU A 1 103 ? 0.159 5.552 7.660 1.00 91.00 103 LEU A N 1
ATOM 831 C CA . LEU A 1 103 ? -0.779 5.490 6.548 1.00 91.00 103 LEU A CA 1
ATOM 832 C C . LEU A 1 103 ? -2.196 5.848 7.007 1.00 91.00 103 LEU A C 1
ATOM 834 O O . LEU A 1 103 ? -2.853 6.644 6.348 1.00 91.00 103 LEU A O 1
ATOM 838 N N . GLN A 1 104 ? -2.660 5.286 8.126 1.00 90.31 104 GLN A N 1
ATOM 839 C CA . G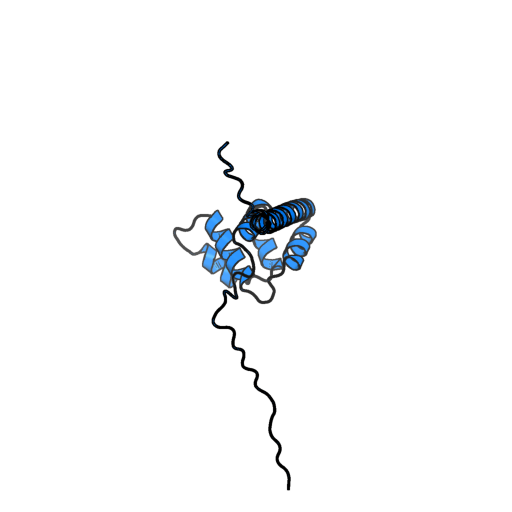LN A 1 104 ? -3.997 5.567 8.643 1.00 90.31 104 GLN A CA 1
ATOM 840 C C . GLN A 1 104 ? -4.170 7.054 8.978 1.00 90.31 104 GLN A C 1
ATOM 842 O O . GLN A 1 104 ? -5.119 7.664 8.497 1.00 90.31 104 GLN A O 1
ATOM 847 N N . ASP A 1 105 ? -3.222 7.650 9.706 1.00 90.69 105 ASP A N 1
ATOM 848 C CA . ASP A 1 105 ? -3.245 9.077 10.045 1.00 90.69 105 ASP A CA 1
ATOM 849 C C . ASP A 1 105 ? -3.244 9.949 8.779 1.00 90.69 105 ASP A C 1
ATOM 851 O O . ASP A 1 105 ? -4.072 10.847 8.628 1.00 90.69 105 ASP A O 1
ATOM 855 N N . SER A 1 106 ? -2.398 9.616 7.797 1.00 89.56 106 SER A N 1
ATOM 856 C CA . SER A 1 106 ? -2.359 10.311 6.508 1.00 89.56 106 SER A CA 1
ATOM 857 C C . SER A 1 106 ? -3.696 10.223 5.764 1.00 89.56 106 SER A C 1
ATOM 859 O O . SER A 1 106 ? -4.168 11.217 5.211 1.00 89.56 106 SER A O 1
ATOM 861 N N . LEU A 1 107 ? -4.348 9.059 5.773 1.00 87.81 107 LEU A N 1
ATOM 862 C CA . LEU A 1 107 ? -5.646 8.866 5.129 1.00 87.81 107 LEU A CA 1
ATOM 863 C C . LEU A 1 107 ? -6.772 9.603 5.856 1.00 87.81 107 LEU A C 1
ATOM 865 O O . LEU A 1 107 ? -7.608 10.220 5.194 1.00 87.81 107 LEU A O 1
ATOM 869 N N . GLU A 1 108 ? -6.766 9.606 7.189 1.00 88.31 108 GLU A N 1
ATOM 870 C CA . GLU A 1 108 ? -7.701 10.391 8.000 1.00 88.31 108 GLU A CA 1
ATOM 871 C C . GLU A 1 108 ? -7.537 11.892 7.722 1.00 88.31 108 GLU A C 1
ATOM 873 O O . GLU A 1 108 ? -8.527 12.591 7.496 1.00 88.31 108 GLU A O 1
ATOM 878 N N . GLN A 1 109 ? -6.299 12.387 7.628 1.00 87.19 109 GLN A N 1
ATOM 879 C CA . GLN A 1 109 ? -6.017 13.770 7.239 1.00 87.19 109 GLN A CA 1
ATOM 880 C C . GLN A 1 109 ? -6.518 14.089 5.825 1.00 87.19 109 GLN A C 1
ATOM 882 O O . GLN A 1 109 ? -7.143 15.130 5.611 1.00 87.19 109 GLN A O 1
ATOM 887 N N . LEU A 1 110 ? -6.284 13.203 4.851 1.00 84.75 110 LEU A N 1
ATOM 888 C CA . LEU A 1 110 ? -6.761 13.382 3.477 1.00 84.75 110 LEU A CA 1
ATOM 889 C C . LEU A 1 110 ? -8.292 13.432 3.409 1.00 84.75 110 LEU A C 1
ATOM 891 O O . LEU A 1 110 ? -8.846 14.307 2.741 1.00 84.75 110 LEU A O 1
ATOM 895 N N . GLN A 1 111 ? -8.978 12.556 4.142 1.00 81.19 111 GLN A N 1
ATOM 896 C CA . GLN A 1 111 ? -10.436 12.560 4.242 1.00 81.19 111 GLN A CA 1
ATOM 897 C C . GLN A 1 111 ? -10.953 13.827 4.943 1.00 81.19 111 GLN A C 1
ATOM 899 O O . GLN A 1 111 ? -11.939 14.431 4.504 1.00 81.19 111 GLN A O 1
ATOM 904 N N . ALA A 1 112 ? -10.270 14.285 5.996 1.00 81.94 112 ALA A N 1
ATOM 905 C CA . ALA A 1 112 ? -10.604 15.529 6.680 1.00 81.94 112 ALA A CA 1
ATOM 906 C C . ALA A 1 112 ? -10.459 16.738 5.741 1.00 81.94 112 ALA A C 1
ATOM 908 O O . ALA A 1 112 ? -11.332 17.602 5.710 1.00 81.94 112 ALA A O 1
ATOM 909 N N . LEU A 1 113 ? -9.406 16.792 4.920 1.00 78.31 113 LEU A N 1
ATOM 910 C CA . LEU A 1 113 ? -9.212 17.848 3.922 1.00 78.31 113 LEU A CA 1
ATOM 911 C C . LEU A 1 113 ? -10.302 17.839 2.841 1.00 78.31 113 LEU A C 1
ATOM 913 O O . LEU A 1 113 ? -10.794 18.905 2.473 1.00 78.31 113 LEU A O 1
ATOM 917 N N . GLN A 1 114 ? -10.731 16.661 2.383 1.00 68.62 114 GLN A N 1
ATOM 918 C CA . GLN A 1 114 ? -11.842 16.535 1.432 1.00 68.62 114 GLN A CA 1
ATOM 919 C C . GLN A 1 114 ? -13.171 17.023 2.028 1.00 68.62 114 GLN A C 1
ATOM 921 O O . GLN A 1 114 ? -13.911 17.751 1.372 1.00 68.62 114 GLN A O 1
ATOM 926 N N . SER A 1 115 ? -13.426 16.714 3.301 1.00 64.38 115 SER A N 1
ATOM 927 C CA . SER A 1 115 ? -14.628 17.157 4.028 1.00 64.38 115 SER A CA 1
ATOM 928 C C . SER A 1 115 ? -14.662 18.678 4.245 1.00 64.38 115 SER A C 1
ATOM 930 O O . SER A 1 115 ? -15.725 19.298 4.292 1.00 64.38 115 SER A O 1
ATOM 932 N N . ARG A 1 116 ? -13.485 19.306 4.355 1.00 56.91 116 ARG A N 1
ATOM 933 C CA . ARG A 1 116 ? -13.335 20.762 4.505 1.00 56.91 116 ARG A CA 1
ATOM 934 C C . ARG A 1 116 ? -13.567 21.524 3.197 1.00 56.91 116 ARG A C 1
ATOM 936 O O . ARG A 1 116 ? -13.976 22.679 3.244 1.00 56.91 116 ARG A O 1
ATOM 943 N N . ALA A 1 117 ? -13.347 20.894 2.044 1.00 54.59 117 ALA A N 1
ATOM 944 C CA . ALA A 1 117 ? -13.613 21.502 0.740 1.00 54.59 117 ALA A CA 1
ATOM 945 C C . ALA A 1 117 ? -15.119 21.595 0.423 1.00 54.59 117 ALA A C 1
ATOM 947 O O . ALA A 1 117 ? -15.535 22.478 -0.317 1.00 54.59 117 ALA A O 1
ATOM 948 N N . THR A 1 118 ? -15.951 20.738 1.021 1.00 50.81 118 THR A N 1
ATOM 949 C CA . THR A 1 118 ? -17.414 20.733 0.827 1.00 50.81 118 THR A CA 1
ATOM 950 C C . THR A 1 118 ? -18.182 21.678 1.757 1.00 50.81 118 THR A C 1
ATOM 952 O O . THR A 1 118 ? -19.389 21.819 1.607 1.00 50.81 118 THR A O 1
ATOM 955 N N . THR A 1 119 ? -17.513 22.341 2.709 1.00 49.62 119 THR A N 1
ATOM 956 C CA . THR A 1 119 ? -18.146 23.290 3.653 1.00 49.62 119 THR A CA 1
ATOM 957 C C . THR A 1 119 ? -17.847 24.764 3.348 1.00 49.62 119 THR A C 1
ATOM 959 O O . THR A 1 119 ? -18.168 25.635 4.154 1.00 49.62 119 THR A O 1
ATOM 962 N N . VAL A 1 120 ? -17.253 25.070 2.194 1.00 51.59 120 VAL A N 1
ATOM 963 C CA . VAL A 1 120 ? -17.079 26.443 1.689 1.00 51.59 120 VAL A CA 1
ATOM 964 C C . VAL A 1 120 ? -18.071 26.725 0.556 1.00 51.59 120 VAL A C 1
ATOM 966 O O . VAL A 1 120 ? -17.666 27.075 -0.541 1.00 51.59 120 VAL A O 1
ATOM 969 N N . ASP A 1 121 ? -19.373 26.543 0.803 1.00 50.09 121 ASP A N 1
ATOM 970 C CA . ASP A 1 121 ? -20.426 27.016 -0.124 1.00 50.09 121 ASP A CA 1
ATOM 971 C C . ASP A 1 121 ? -21.752 27.428 0.555 1.00 50.09 121 ASP A C 1
ATOM 973 O O . ASP A 1 121 ? -22.765 27.586 -0.111 1.00 50.09 121 ASP A O 1
ATOM 977 N N . PHE A 1 122 ? -21.808 27.646 1.878 1.00 51.22 122 PHE A N 1
ATOM 978 C CA . PHE A 1 122 ? -23.086 28.054 2.501 1.00 51.22 122 PHE A CA 1
ATOM 979 C C . PHE A 1 122 ? -23.004 29.164 3.552 1.00 51.22 122 PHE A C 1
ATOM 981 O O . PHE A 1 122 ? -23.800 29.212 4.483 1.00 51.22 122 PHE A O 1
ATOM 988 N N . THR A 1 123 ? -22.080 30.109 3.370 1.00 50.31 123 THR A N 1
ATOM 989 C CA . THR A 1 123 ? -22.155 31.434 4.015 1.00 50.31 123 THR A CA 1
ATOM 990 C C . THR A 1 123 ? -21.784 32.535 3.021 1.00 50.31 123 THR A C 1
ATOM 992 O O . THR A 1 123 ? -20.927 33.374 3.283 1.00 50.31 123 THR A O 1
ATOM 995 N N . ALA A 1 124 ? -22.407 32.529 1.843 1.00 50.28 124 ALA A N 1
ATOM 996 C CA . ALA A 1 124 ? -22.599 33.754 1.074 1.00 50.28 124 ALA A CA 1
ATOM 997 C C . ALA A 1 124 ? -24.025 34.241 1.360 1.00 50.28 124 ALA A C 1
ATOM 999 O O . ALA A 1 124 ? -24.927 34.145 0.528 1.00 50.28 124 ALA A O 1
ATOM 1000 N N . GLU A 1 125 ? -24.242 34.690 2.599 1.00 48.62 125 GLU A N 1
ATOM 1001 C CA . GLU A 1 125 ? -25.463 35.381 2.987 1.00 48.62 125 GLU A CA 1
ATOM 1002 C C . GLU A 1 125 ? -25.559 36.673 2.171 1.00 48.62 125 GLU A C 1
ATOM 1004 O O . GLU A 1 125 ? -24.904 37.683 2.428 1.00 48.62 125 GLU A O 1
ATOM 1009 N N . ASN A 1 126 ? -26.397 36.604 1.141 1.00 50.94 126 ASN A N 1
ATOM 1010 C CA . ASN A 1 126 ? -27.149 37.735 0.640 1.00 50.94 126 ASN A CA 1
ATOM 1011 C C . ASN A 1 126 ? -27.778 38.470 1.827 1.00 50.94 126 ASN A C 1
ATOM 1013 O O . ASN A 1 126 ? -28.781 38.010 2.354 1.00 50.94 126 ASN A O 1
ATOM 1017 N N . HIS A 1 127 ? -27.259 39.638 2.190 1.00 45.78 127 HIS A N 1
ATOM 1018 C CA . HIS A 1 127 ? -28.121 40.734 2.617 1.00 45.78 127 HIS A CA 1
ATOM 1019 C C . HIS A 1 127 ? -27.447 42.066 2.295 1.00 45.78 127 HIS A C 1
ATOM 1021 O O . HIS A 1 127 ? -26.549 42.544 2.985 1.00 45.78 127 HIS A O 1
ATOM 1027 N N . GLY A 1 128 ? -27.876 42.650 1.177 1.00 53.62 128 GLY A N 1
ATOM 1028 C CA . GLY A 1 128 ? -27.436 43.960 0.741 1.00 53.62 128 GLY A CA 1
ATOM 1029 C C . GLY A 1 128 ? -27.823 45.049 1.734 1.00 53.62 128 GLY A C 1
ATOM 1030 O O . GLY A 1 128 ? -28.982 45.158 2.119 1.00 53.62 128 GLY A O 1
ATOM 1031 N N . VAL A 1 129 ? -26.860 45.904 2.070 1.00 51.44 129 VAL A N 1
ATOM 1032 C CA . VAL A 1 129 ? -27.087 47.271 2.547 1.00 51.44 129 VAL A CA 1
ATOM 1033 C C . VAL A 1 129 ? -25.950 48.137 1.998 1.00 51.44 129 VAL A C 1
ATOM 1035 O O . VAL A 1 129 ? -25.025 48.511 2.705 1.00 51.44 129 VAL A O 1
ATOM 1038 N N . TRP A 1 130 ? -26.022 48.483 0.711 1.00 53.84 130 TRP A N 1
ATOM 1039 C CA . TRP A 1 130 ? -25.374 49.701 0.214 1.00 53.84 130 TRP A CA 1
ATOM 1040 C C . TRP A 1 130 ? -26.350 50.858 0.449 1.00 53.84 130 TRP A C 1
ATOM 1042 O O . TRP A 1 130 ? -26.956 51.384 -0.483 1.00 53.84 130 TRP A O 1
ATOM 1052 N N . LYS A 1 131 ? -26.599 51.203 1.717 1.00 47.72 131 LYS A N 1
ATOM 1053 C CA . LYS A 1 131 ? -27.297 52.451 2.043 1.00 47.72 131 LYS A CA 1
ATOM 1054 C C . LYS A 1 131 ? -26.271 53.573 1.929 1.00 47.72 131 LYS A C 1
ATOM 1056 O O . LYS A 1 131 ? -25.473 53.777 2.835 1.00 47.72 131 LYS A O 1
ATOM 1061 N N . LEU A 1 132 ? -26.303 54.256 0.785 1.00 46.94 132 LEU A N 1
ATOM 1062 C CA . LEU A 1 132 ? -25.846 55.635 0.684 1.00 46.94 132 LEU A CA 1
ATOM 1063 C C . LEU A 1 132 ? -26.691 56.486 1.643 1.00 46.94 132 LEU A C 1
ATOM 1065 O O . LEU A 1 132 ? -27.896 56.612 1.416 1.00 46.94 132 LEU A O 1
ATOM 1069 N N . THR A 1 133 ? -26.051 57.047 2.665 1.00 57.56 133 THR A N 1
ATOM 1070 C CA . THR A 1 133 ? -26.378 58.339 3.286 1.00 57.56 133 THR A CA 1
ATOM 1071 C C . THR A 1 133 ? -25.079 58.939 3.798 1.00 57.56 133 THR A C 1
ATOM 1073 O O . THR A 1 133 ? -24.307 58.183 4.430 1.00 57.56 133 THR A O 1
#

Sequence (133 aa):
MSFFPAFPLSSSVPRQNTQEERWPATVLYAIIKEVPLRRWKEFLRLLSVPDRQLERVELEPGIGSMERQYQMLRLWSQGPAAGLGDVYSALRYMDLAGCAHQLQDSLEQLQALQSRATTVDFTAENHGVWKLT

Foldseek 3Di:
DDDDDDDDPPPPPPPDDDPQCLDDLQLLVLLVVLDDPVCLVVLLVLLVQDVVQLVVLVPDPPDDPSVSSSVSVSSSSRDPSNDVVSNCVSCVVVVNNVSSVSSVVSVVVVVVVVVVVVPPPPPPDDDDDPDDD

Radius of gyration: 23.19 Å; chains: 1; bounding box: 66×81×33 Å